Protein AF-A0A7C5N427-F1 (afdb_monomer)

Secondary structure (DSSP, 8-state):
--HHHHTTTSS--HHHHHHHHHHHHS--GGGGS-HHHHHHHHHHHHHHHTTTS---HHHHHHHHHHHHHTT--HHHHHHHHHHHHHT-HHHHHHHHHHHHTSTHHHHHHHHHHHHHHTTS---HHHHHHHHHHHHHTT--HHHHHHHHHHHHHHHTT-HHHHHHHHHHHHHT-

pLDDT: mean 74.26, std 14.75, range [40.38, 92.94]

Nearest PDB structures (foldseek):
  7cbc-assembly2_B  TM=1.828E-01  e=9.295E+00  synthetic construct

Sequence (173 aa):
MPVLHELRGALWTKARRDIVRAMGEAEHEAIDNPLEERVGYATVVAMMAAADDDVCERERGHLDRLCEALALPESSTTQVLAAAEAADEARVQEAISVLRGSDLRFTLFTDCLLVAYADEQVVPEEEAQLSELADALDIDHRQQEALRRLAAAVSGGKQDEVEQVRDTLRQAR

Radius of gyration: 15.08 Å; Cα contacts (8 Å, |Δi|>4): 192; chains: 1; bounding box: 34×31×41 Å

Foldseek 3Di:
DCQLLLLQPDLDDPLLLVLLLVLLVDLHPLLPPDLLLLLLLLLLVLLSLLSPLDCPPSNLVSSVSSCVSSVHDPVSSVVSNVCNNVVPPVSNLSSLVVQLVDPCLLVSLLSLLLSQCSVVDRDPSSVVSSVVSCVSSVNDPVNNVLSNQLSNCVNVVPVVSNVVSVVVVVVVD

Mean predicted aligned error: 8.79 Å

Solvent-accessible surface area (backbone atoms only — not comparable to full-atom values): 9357 Å² total; per-residue (Å²): 129,74,67,72,75,60,57,22,71,80,75,73,57,77,62,32,57,55,44,53,41,49,59,21,72,39,92,40,86,55,47,85,46,58,68,69,47,40,48,18,52,50,30,47,53,32,42,54,67,21,25,76,80,56,66,46,77,67,53,46,55,31,50,52,33,34,31,56,40,46,66,51,54,70,74,54,43,53,50,29,52,49,36,18,71,66,64,40,61,69,60,41,54,52,20,37,60,53,26,43,80,40,76,58,35,58,53,52,50,33,52,53,44,40,41,46,47,58,74,79,56,73,51,73,72,54,52,53,48,53,51,52,50,30,58,63,31,72,48,51,73,70,56,48,53,51,41,50,52,30,26,51,23,56,72,68,69,37,67,75,54,32,54,55,40,53,54,53,55,66,74,72,111

Structure (mmCIF, N/CA/C/O backbone):
data_AF-A0A7C5N427-F1
#
_entry.id   AF-A0A7C5N427-F1
#
loop_
_atom_site.group_PDB
_atom_site.id
_atom_site.type_symbol
_atom_site.label_atom_id
_atom_site.label_alt_id
_atom_site.label_comp_id
_atom_site.label_asym_id
_atom_site.label_entity_id
_atom_site.label_seq_id
_atom_site.pdbx_PDB_ins_code
_atom_site.Cartn_x
_atom_site.Cartn_y
_atom_site.Cartn_z
_atom_site.occupancy
_atom_site.B_iso_or_equiv
_atom_site.auth_seq_id
_atom_site.auth_comp_id
_atom_site.auth_asym_id
_atom_site.auth_atom_id
_atom_site.pdbx_PDB_model_num
ATOM 1 N N . MET A 1 1 ? 6.661 -17.125 7.320 1.00 40.38 1 MET A N 1
ATOM 2 C CA . MET A 1 1 ? 6.914 -17.160 5.865 1.00 40.38 1 MET A CA 1
ATOM 3 C C . MET A 1 1 ? 8.082 -16.224 5.582 1.00 40.38 1 MET A C 1
ATOM 5 O O . MET A 1 1 ? 8.161 -15.236 6.291 1.00 40.38 1 MET A O 1
ATOM 9 N N . PRO A 1 2 ? 8.970 -16.505 4.614 1.00 42.38 2 PRO A N 1
ATOM 10 C CA . PRO A 1 2 ? 10.157 -15.679 4.311 1.00 42.38 2 PRO A CA 1
ATOM 11 C C . PRO A 1 2 ? 9.842 -14.351 3.581 1.00 42.38 2 PRO A C 1
ATOM 13 O O . PRO A 1 2 ? 10.726 -13.529 3.375 1.00 42.38 2 PRO A O 1
ATOM 16 N N . VAL A 1 3 ? 8.572 -14.160 3.215 1.00 43.62 3 VAL A N 1
ATOM 17 C CA . VAL A 1 3 ? 8.026 -13.222 2.216 1.00 43.62 3 VAL A CA 1
ATOM 18 C C . VAL A 1 3 ? 8.348 -11.744 2.486 1.00 43.62 3 VAL A C 1
ATOM 20 O O . VAL A 1 3 ? 8.627 -10.994 1.558 1.00 43.62 3 VAL A O 1
ATOM 23 N N . LEU A 1 4 ? 8.368 -11.299 3.748 1.00 46.41 4 LEU A N 1
ATOM 24 C CA . LEU A 1 4 ? 8.606 -9.884 4.080 1.00 46.41 4 LEU A CA 1
ATOM 25 C C . LEU A 1 4 ? 10.084 -9.515 4.199 1.00 46.41 4 LEU A C 1
ATOM 27 O O . LEU A 1 4 ? 10.418 -8.343 4.082 1.00 46.41 4 LEU A O 1
ATOM 31 N N . HIS A 1 5 ? 10.973 -10.492 4.372 1.00 44.06 5 HIS A N 1
ATOM 32 C CA . HIS A 1 5 ? 12.408 -10.234 4.471 1.00 44.06 5 HIS A CA 1
ATOM 33 C C . HIS A 1 5 ? 13.058 -10.047 3.086 1.00 44.06 5 HIS A C 1
ATOM 35 O O . HIS A 1 5 ? 14.114 -9.426 2.985 1.00 44.06 5 HIS A O 1
ATOM 41 N N . GLU A 1 6 ? 12.432 -10.554 2.016 1.00 42.28 6 GLU A N 1
ATOM 42 C CA . GLU A 1 6 ? 12.920 -10.407 0.635 1.00 42.28 6 GLU A CA 1
ATOM 43 C C . GLU A 1 6 ? 12.342 -9.178 -0.086 1.00 42.28 6 GLU A C 1
ATOM 45 O O . GLU A 1 6 ? 13.050 -8.577 -0.895 1.00 42.28 6 GLU A O 1
ATOM 50 N N . LEU A 1 7 ? 11.134 -8.719 0.285 1.00 47.09 7 LEU A N 1
ATOM 51 C CA . LEU A 1 7 ? 10.511 -7.460 -0.180 1.00 47.09 7 LEU A CA 1
ATOM 52 C C . LEU A 1 7 ? 11.371 -6.198 0.072 1.00 47.09 7 LEU A C 1
ATOM 54 O O . LEU A 1 7 ? 11.073 -5.121 -0.439 1.00 47.09 7 LEU A O 1
ATOM 58 N N . ARG A 1 8 ? 12.445 -6.344 0.852 1.00 50.97 8 ARG A N 1
ATOM 59 C CA . ARG A 1 8 ? 13.227 -5.282 1.483 1.00 50.97 8 ARG A CA 1
ATOM 60 C C . ARG A 1 8 ? 14.357 -4.685 0.640 1.00 50.97 8 ARG A C 1
ATOM 62 O O . ARG A 1 8 ? 14.721 -3.550 0.871 1.00 50.97 8 ARG A O 1
ATOM 69 N N . GLY A 1 9 ? 14.906 -5.393 -0.350 1.00 47.06 9 GLY A N 1
ATOM 70 C CA . GLY A 1 9 ? 16.134 -4.920 -1.026 1.00 47.06 9 GLY A CA 1
ATOM 71 C C . GLY A 1 9 ? 16.027 -4.631 -2.525 1.00 47.06 9 GLY A C 1
ATOM 72 O O . GLY A 1 9 ? 16.710 -3.750 -3.039 1.00 47.06 9 GLY A O 1
ATOM 73 N N . ALA A 1 10 ? 15.207 -5.387 -3.260 1.00 47.00 10 ALA A N 1
ATOM 74 C CA . ALA A 1 10 ? 15.194 -5.325 -4.729 1.00 47.00 10 ALA A CA 1
ATOM 75 C C . ALA A 1 10 ? 14.247 -4.244 -5.269 1.00 47.00 10 ALA A C 1
ATOM 77 O O . ALA A 1 10 ? 14.502 -3.642 -6.311 1.00 47.00 10 ALA A O 1
ATOM 78 N N . LEU A 1 11 ? 13.175 -3.960 -4.525 1.00 48.88 11 LEU A N 1
ATOM 79 C CA . LEU A 1 11 ? 12.064 -3.149 -4.992 1.00 48.88 11 LEU A CA 1
ATOM 80 C C . LEU A 1 11 ? 12.276 -1.633 -4.885 1.00 48.88 11 LEU A C 1
ATOM 82 O O . LEU A 1 11 ? 11.336 -0.927 -5.192 1.00 48.88 11 LEU A O 1
ATOM 86 N N . TRP A 1 12 ? 13.434 -1.073 -4.511 1.00 52.28 12 TRP A N 1
ATOM 87 C CA . TRP A 1 12 ? 13.513 0.372 -4.200 1.00 52.28 12 TRP A CA 1
ATOM 88 C C . TRP A 1 12 ? 14.719 1.120 -4.794 1.00 52.28 12 TRP A C 1
ATOM 90 O O . TRP A 1 12 ? 15.726 1.418 -4.165 1.00 52.28 12 TRP A O 1
ATOM 100 N N . THR A 1 13 ? 14.561 1.509 -6.055 1.00 52.81 13 THR A N 1
ATOM 101 C CA . THR A 1 13 ? 15.387 2.453 -6.826 1.00 52.81 13 THR A CA 1
ATOM 102 C C . THR A 1 13 ? 14.777 3.868 -6.806 1.00 52.81 13 THR A C 1
ATOM 104 O O . THR A 1 13 ? 13.705 4.132 -6.262 1.00 52.81 13 THR A O 1
ATOM 107 N N . LYS A 1 14 ? 15.463 4.852 -7.403 1.00 43.75 14 LYS A N 1
ATOM 108 C CA . LYS A 1 14 ? 15.055 6.269 -7.375 1.00 43.75 14 LYS A CA 1
ATOM 109 C C . LYS A 1 14 ? 13.660 6.540 -7.969 1.00 43.75 14 LYS A C 1
ATOM 111 O O . LYS A 1 14 ? 12.958 7.364 -7.390 1.00 43.75 14 LYS A O 1
ATOM 116 N N . ALA A 1 15 ? 13.266 5.876 -9.061 1.00 45.88 15 ALA A N 1
ATOM 117 C CA . ALA A 1 15 ? 11.963 6.099 -9.704 1.00 45.88 15 ALA A CA 1
ATOM 118 C C . ALA A 1 15 ? 10.787 5.673 -8.812 1.00 45.88 15 ALA A C 1
ATOM 120 O O . ALA A 1 15 ? 9.719 6.279 -8.835 1.00 45.88 15 ALA A O 1
ATOM 121 N N . ARG A 1 16 ? 11.017 4.685 -7.948 1.00 58.09 16 ARG A N 1
ATOM 122 C CA . ARG A 1 16 ? 10.013 4.116 -7.045 1.00 58.09 16 ARG A CA 1
ATOM 123 C C . ARG A 1 16 ? 9.665 5.034 -5.879 1.00 58.09 16 ARG A C 1
ATOM 125 O O . ARG A 1 16 ? 8.497 5.171 -5.524 1.00 58.09 16 ARG A O 1
ATOM 132 N N . ARG A 1 17 ? 10.651 5.798 -5.392 1.00 57.41 17 ARG A N 1
ATOM 133 C CA . ARG A 1 17 ? 10.427 6.900 -4.435 1.00 57.41 17 ARG A CA 1
ATOM 134 C C . ARG A 1 17 ? 9.564 8.024 -5.003 1.00 57.41 17 ARG A C 1
ATOM 136 O O . ARG A 1 17 ? 8.796 8.634 -4.263 1.00 57.41 17 ARG A O 1
ATOM 143 N N . ASP A 1 18 ? 9.690 8.314 -6.295 1.00 57.34 18 ASP A N 1
ATOM 144 C CA . ASP A 1 18 ? 8.906 9.372 -6.935 1.00 57.34 18 ASP A CA 1
ATOM 145 C C . ASP A 1 18 ? 7.424 8.968 -7.095 1.00 57.34 18 ASP A C 1
ATOM 147 O O . ASP A 1 18 ? 6.555 9.838 -7.086 1.00 57.34 18 ASP A O 1
ATOM 151 N N . ILE A 1 19 ? 7.113 7.667 -7.130 1.00 57.84 19 ILE A N 1
ATOM 152 C CA . ILE A 1 19 ? 5.734 7.163 -7.180 1.00 57.84 19 ILE A CA 1
ATOM 153 C C . ILE A 1 19 ? 5.062 7.167 -5.808 1.00 57.84 19 ILE A C 1
ATOM 155 O O . ILE A 1 19 ? 3.946 7.661 -5.707 1.00 57.84 19 ILE A O 1
ATOM 159 N N . VAL A 1 20 ? 5.725 6.718 -4.737 1.00 58.31 20 VAL A N 1
ATOM 160 C CA . VAL A 1 20 ? 5.147 6.847 -3.379 1.00 58.31 20 VAL A CA 1
ATOM 161 C C . VAL A 1 20 ? 4.938 8.311 -3.006 1.00 58.31 20 VAL A C 1
ATOM 163 O O . VAL A 1 20 ? 3.941 8.677 -2.383 1.00 58.31 20 VAL A O 1
ATOM 166 N N . ARG A 1 21 ? 5.826 9.185 -3.483 1.00 61.09 21 ARG A N 1
ATOM 167 C CA . ARG A 1 21 ? 5.589 10.623 -3.446 1.00 61.09 21 ARG A CA 1
ATOM 168 C C . ARG A 1 21 ? 4.313 11.019 -4.198 1.00 61.09 21 ARG A C 1
ATOM 170 O O . ARG A 1 21 ? 3.523 11.768 -3.638 1.00 61.09 21 ARG A O 1
ATOM 177 N N . ALA A 1 22 ? 4.123 10.551 -5.431 1.00 59.28 22 ALA A N 1
ATOM 178 C CA . ALA A 1 22 ? 2.929 10.852 -6.219 1.00 59.28 22 ALA A CA 1
ATOM 179 C C . ALA A 1 22 ? 1.639 10.313 -5.567 1.00 59.28 22 ALA A C 1
ATOM 181 O O . ALA A 1 22 ? 0.626 11.006 -5.574 1.00 59.28 22 ALA A O 1
ATOM 182 N N . MET A 1 23 ? 1.691 9.133 -4.941 1.00 66.69 23 MET A N 1
ATOM 183 C CA . MET A 1 23 ? 0.575 8.530 -4.198 1.00 66.69 23 MET A CA 1
ATOM 184 C C . MET A 1 23 ? 0.145 9.387 -3.002 1.00 66.69 23 MET A C 1
ATOM 186 O O . MET A 1 23 ? -1.046 9.530 -2.755 1.00 66.69 23 MET A O 1
ATOM 190 N N . GLY A 1 24 ? 1.097 9.999 -2.289 1.00 58.09 24 GLY A N 1
ATOM 191 C CA . GLY A 1 24 ? 0.803 10.933 -1.196 1.00 58.09 24 GLY A CA 1
ATOM 192 C C . GLY A 1 24 ? 0.410 12.349 -1.643 1.00 58.09 24 GLY A C 1
ATOM 193 O O . GLY A 1 24 ? -0.005 13.146 -0.810 1.00 58.09 24 GLY A O 1
ATOM 194 N N . GLU A 1 25 ? 0.564 12.697 -2.926 1.00 56.06 25 GLU A N 1
ATOM 195 C CA . GLU A 1 25 ? 0.249 14.031 -3.467 1.00 56.06 25 GLU A CA 1
ATOM 196 C C . GLU A 1 25 ? -1.122 14.090 -4.183 1.00 56.06 25 GLU A C 1
ATOM 198 O O . GLU A 1 25 ? -1.620 15.188 -4.440 1.00 56.06 25 GLU A O 1
ATOM 203 N N . ALA A 1 26 ? -1.753 12.949 -4.488 1.00 55.72 26 ALA A N 1
ATOM 204 C CA . ALA A 1 26 ? -3.063 12.871 -5.145 1.00 55.72 26 ALA A CA 1
ATOM 205 C C . ALA A 1 26 ? -4.226 12.696 -4.144 1.00 55.72 26 ALA A C 1
ATOM 207 O O . ALA A 1 26 ? -4.049 12.106 -3.080 1.00 55.72 26 ALA A O 1
ATOM 208 N N . GLU A 1 27 ? -5.438 13.160 -4.495 1.00 57.72 27 GLU A N 1
ATOM 209 C CA . GLU A 1 27 ? -6.665 12.750 -3.786 1.00 57.72 27 GLU A CA 1
ATOM 210 C C . GLU A 1 27 ? -6.810 11.229 -3.914 1.00 57.72 27 GLU A C 1
ATOM 212 O O . GLU A 1 27 ? -7.041 10.701 -5.004 1.00 57.72 27 GLU A O 1
ATOM 217 N N . HIS A 1 28 ? -6.596 10.520 -2.807 1.00 64.69 28 HIS A N 1
ATOM 218 C CA . HIS A 1 28 ? -6.480 9.070 -2.823 1.00 64.69 28 HIS A CA 1
ATOM 219 C C . HIS A 1 28 ? -7.870 8.424 -2.866 1.00 64.69 28 HIS A C 1
ATOM 221 O O . HIS A 1 28 ? -8.698 8.684 -1.995 1.00 64.69 28 HIS A O 1
ATOM 227 N N . GLU A 1 29 ? -8.105 7.515 -3.819 1.00 68.88 29 GLU A N 1
ATOM 228 C CA . GLU A 1 29 ? -9.377 6.777 -3.989 1.00 68.88 29 GLU A CA 1
ATOM 229 C C . GLU A 1 29 ? -9.817 6.048 -2.705 1.00 68.88 29 GLU A C 1
ATOM 231 O O . GLU A 1 29 ? -10.998 5.838 -2.460 1.00 68.88 29 GLU A O 1
ATOM 236 N N . ALA A 1 30 ? -8.854 5.734 -1.839 1.00 72.81 30 ALA A N 1
ATOM 237 C CA . ALA A 1 30 ? -9.086 5.077 -0.560 1.00 72.81 30 ALA A CA 1
ATOM 238 C C . ALA A 1 30 ? -9.679 5.986 0.531 1.00 72.81 30 ALA A C 1
ATOM 240 O O . ALA A 1 30 ? -10.013 5.474 1.594 1.00 72.81 30 ALA A O 1
ATOM 241 N N . ILE A 1 31 ? -9.799 7.308 0.344 1.00 78.12 31 ILE A N 1
ATOM 242 C CA . ILE A 1 31 ? -10.239 8.221 1.417 1.00 78.12 31 ILE A CA 1
ATOM 243 C C . ILE A 1 31 ? -11.654 7.910 1.933 1.00 78.12 31 ILE A C 1
ATOM 245 O O . ILE A 1 31 ? -11.911 8.086 3.131 1.00 78.12 31 ILE A O 1
ATOM 249 N N . ASP A 1 32 ? -12.517 7.390 1.054 1.00 82.19 32 ASP A N 1
ATOM 250 C CA . ASP A 1 32 ? -13.908 7.013 1.333 1.00 82.19 32 ASP A CA 1
ATOM 251 C C . ASP A 1 32 ? -14.043 5.619 1.975 1.00 82.19 32 ASP A C 1
ATOM 253 O O . ASP A 1 32 ? -15.129 5.235 2.421 1.00 82.19 32 ASP A O 1
ATOM 257 N N . ASN A 1 33 ? -12.948 4.857 2.067 1.00 87.25 33 ASN A N 1
ATOM 258 C CA . ASN A 1 33 ? -12.950 3.541 2.693 1.00 87.25 33 ASN A CA 1
ATOM 259 C C . ASN A 1 33 ? -12.980 3.632 4.230 1.00 87.25 33 ASN A C 1
ATOM 261 O O . ASN A 1 33 ? -12.526 4.617 4.830 1.00 87.25 33 ASN A O 1
ATOM 265 N N . PRO A 1 34 ? -13.469 2.575 4.908 1.00 91.56 34 PRO A N 1
ATOM 266 C CA . PRO A 1 34 ? -13.375 2.452 6.356 1.00 91.56 34 PRO A CA 1
ATOM 267 C C . PRO A 1 34 ? -11.962 2.732 6.872 1.00 91.56 34 PRO A C 1
ATOM 269 O O . PRO A 1 34 ? -10.965 2.371 6.247 1.00 91.56 34 PRO A O 1
ATOM 272 N N . LEU A 1 35 ? -11.867 3.366 8.046 1.00 90.56 35 LEU A N 1
ATOM 273 C CA . LEU A 1 35 ? -10.580 3.742 8.642 1.00 90.56 35 LEU A CA 1
ATOM 274 C C . LEU A 1 35 ? -9.606 2.558 8.724 1.00 90.56 35 LEU A C 1
ATOM 276 O O . LEU A 1 35 ? -8.436 2.725 8.417 1.00 90.56 35 LEU A O 1
ATOM 280 N N . GLU A 1 36 ? -10.090 1.377 9.098 1.00 91.62 36 GLU A N 1
ATOM 281 C CA . GLU A 1 36 ? -9.270 0.168 9.219 1.00 91.62 36 GLU A CA 1
ATOM 282 C C . GLU A 1 36 ? -8.625 -0.242 7.886 1.00 91.62 36 GLU A C 1
ATOM 284 O O . GLU A 1 36 ? -7.448 -0.585 7.852 1.00 91.62 36 GLU A O 1
ATOM 289 N N . GLU A 1 37 ? -9.352 -0.116 6.774 1.00 91.31 37 GLU A N 1
ATOM 290 C CA . GLU A 1 37 ? -8.833 -0.404 5.434 1.00 91.31 37 GLU A CA 1
ATOM 291 C C . GLU A 1 37 ? -7.805 0.641 4.993 1.00 91.31 37 GLU A C 1
ATOM 293 O O . GLU A 1 37 ? -6.763 0.288 4.444 1.00 91.31 37 GLU A O 1
ATOM 298 N N . ARG A 1 38 ? -8.051 1.923 5.291 1.00 92.25 38 ARG A N 1
ATOM 299 C CA . ARG A 1 38 ? -7.095 3.009 5.012 1.00 92.25 38 ARG A CA 1
ATOM 300 C C . ARG A 1 38 ? -5.803 2.849 5.805 1.00 92.25 38 ARG A C 1
ATOM 302 O O . ARG A 1 38 ? -4.721 3.058 5.264 1.00 92.25 38 ARG A O 1
ATOM 309 N N . VAL A 1 39 ? -5.915 2.451 7.073 1.00 91.56 39 VAL A N 1
ATOM 310 C CA . VAL A 1 39 ? -4.762 2.132 7.921 1.00 91.56 39 VAL A CA 1
ATOM 311 C C . VAL A 1 39 ? -4.029 0.918 7.372 1.00 91.56 39 VAL A C 1
ATOM 313 O O . VAL A 1 39 ? -2.820 0.994 7.200 1.00 91.56 39 VAL A O 1
ATOM 316 N N . GLY A 1 40 ? -4.739 -0.160 7.028 1.00 90.50 40 GLY A N 1
ATOM 317 C CA . GLY A 1 40 ? -4.130 -1.352 6.440 1.00 90.50 40 GLY A CA 1
ATOM 318 C C . GLY A 1 40 ? -3.367 -1.038 5.153 1.00 90.50 40 GLY A C 1
ATOM 319 O O . GLY A 1 40 ? -2.213 -1.434 5.003 1.00 90.50 40 GLY A O 1
ATOM 320 N N . TYR A 1 41 ? -3.970 -0.252 4.262 1.00 89.69 41 TYR A N 1
ATOM 321 C CA . TYR A 1 41 ? -3.330 0.224 3.039 1.00 89.69 41 TYR A CA 1
ATOM 322 C C . TYR A 1 41 ? -2.043 1.004 3.342 1.00 89.69 41 TYR A C 1
ATOM 324 O O . TYR A 1 41 ? -0.970 0.638 2.861 1.00 89.69 41 TYR A O 1
ATOM 332 N N . ALA A 1 42 ? -2.124 2.020 4.207 1.00 89.25 42 ALA A N 1
ATOM 333 C CA . ALA A 1 42 ? -0.968 2.825 4.589 1.00 89.25 42 ALA A CA 1
ATOM 334 C C . ALA A 1 42 ? 0.130 1.988 5.261 1.00 89.25 42 ALA A C 1
ATOM 336 O O . ALA A 1 42 ? 1.304 2.203 4.985 1.00 89.25 42 ALA A O 1
ATOM 337 N N . THR A 1 43 ? -0.229 1.011 6.101 1.00 89.31 43 THR A N 1
ATOM 338 C CA . THR A 1 43 ? 0.720 0.097 6.752 1.00 89.31 43 THR A CA 1
ATOM 339 C C . THR A 1 43 ? 1.484 -0.744 5.737 1.00 89.31 43 THR A C 1
ATOM 341 O O . THR A 1 43 ? 2.703 -0.848 5.852 1.00 89.31 43 THR A O 1
ATOM 344 N N . VAL A 1 44 ? 0.811 -1.319 4.734 1.00 85.50 44 VAL A N 1
ATOM 345 C CA . VAL A 1 44 ? 1.505 -2.115 3.709 1.00 85.50 44 VAL A CA 1
ATOM 346 C C . VAL A 1 44 ? 2.413 -1.224 2.862 1.00 85.50 44 VAL A C 1
ATOM 348 O O . VAL A 1 44 ? 3.578 -1.564 2.678 1.00 85.50 44 VAL A O 1
ATOM 351 N N . VAL A 1 45 ? 1.937 -0.052 2.428 1.00 83.19 45 VAL A N 1
ATOM 352 C CA . VAL A 1 45 ? 2.759 0.901 1.660 1.00 83.19 45 VAL A CA 1
ATOM 353 C C . VAL A 1 45 ? 3.968 1.379 2.468 1.00 83.19 45 VAL A C 1
ATOM 355 O O . VAL A 1 45 ? 5.077 1.437 1.941 1.00 83.19 45 VAL A O 1
ATOM 358 N N . ALA A 1 46 ? 3.788 1.675 3.756 1.00 81.38 46 ALA A N 1
ATOM 359 C CA . ALA A 1 46 ? 4.866 2.116 4.635 1.00 81.38 46 ALA A CA 1
ATOM 360 C C . ALA A 1 46 ? 5.924 1.033 4.855 1.00 81.38 46 ALA A C 1
ATOM 362 O O . ALA A 1 46 ? 7.117 1.314 4.805 1.00 81.38 46 ALA A O 1
ATOM 363 N N . MET A 1 47 ? 5.491 -0.212 5.025 1.00 77.38 47 MET A N 1
ATOM 364 C CA . MET A 1 47 ? 6.381 -1.365 5.157 1.00 77.38 47 MET A CA 1
ATOM 365 C C . MET A 1 47 ? 7.130 -1.680 3.869 1.00 77.38 47 MET A C 1
ATOM 367 O O . MET A 1 47 ? 8.292 -2.071 3.917 1.00 77.38 47 MET A O 1
ATOM 371 N N . MET A 1 48 ? 6.493 -1.462 2.719 1.00 72.19 48 MET A N 1
ATOM 372 C CA . MET A 1 48 ? 7.188 -1.513 1.441 1.00 72.19 48 MET A CA 1
ATOM 373 C C . MET A 1 48 ? 8.207 -0.381 1.319 1.00 72.19 48 MET A C 1
ATOM 375 O O . MET A 1 48 ? 9.285 -0.626 0.805 1.00 72.19 48 MET A O 1
ATOM 379 N N . ALA A 1 49 ? 7.900 0.829 1.793 1.00 69.12 49 ALA A N 1
ATOM 380 C CA . ALA A 1 49 ? 8.811 1.973 1.735 1.00 69.12 49 ALA A CA 1
ATOM 381 C C . ALA A 1 49 ? 10.014 1.863 2.683 1.00 69.12 49 ALA A C 1
ATOM 383 O O . ALA A 1 49 ? 11.087 2.356 2.353 1.00 69.12 49 ALA A O 1
ATOM 384 N N . ALA A 1 50 ? 9.866 1.187 3.824 1.00 65.75 50 ALA A N 1
ATOM 385 C CA . ALA A 1 50 ? 10.924 0.940 4.810 1.00 65.75 50 ALA A CA 1
ATOM 386 C C . ALA A 1 50 ? 11.808 -0.280 4.471 1.00 65.75 50 ALA A C 1
ATOM 388 O O . ALA A 1 50 ? 12.296 -0.987 5.358 1.00 65.75 50 ALA A O 1
ATOM 389 N N . ALA A 1 51 ? 11.964 -0.556 3.176 1.00 57.69 51 ALA A N 1
ATOM 390 C CA . ALA A 1 51 ? 12.602 -1.749 2.642 1.00 57.69 51 ALA A CA 1
ATOM 391 C C . ALA A 1 51 ? 14.046 -1.905 3.174 1.00 57.69 51 ALA A C 1
ATOM 393 O O . ALA A 1 51 ? 14.385 -2.943 3.736 1.00 57.69 51 ALA A O 1
ATOM 394 N N . ASP A 1 52 ? 14.847 -0.838 3.131 1.00 60.50 52 ASP A N 1
ATOM 395 C CA . ASP A 1 52 ? 16.279 -0.856 3.467 1.00 60.50 52 ASP A CA 1
ATOM 396 C C . ASP A 1 52 ? 16.593 -0.769 4.983 1.00 60.50 52 ASP A C 1
ATOM 398 O O . ASP A 1 52 ? 17.686 -0.353 5.366 1.00 60.50 52 ASP A O 1
ATOM 402 N N . ASP A 1 53 ? 15.656 -1.155 5.862 1.00 54.06 53 ASP A N 1
ATOM 403 C CA . ASP A 1 53 ? 15.780 -1.063 7.336 1.00 54.06 53 ASP A CA 1
ATOM 404 C C . ASP A 1 53 ? 16.021 0.370 7.875 1.00 54.06 53 ASP A C 1
ATOM 406 O O . ASP A 1 53 ? 16.292 0.5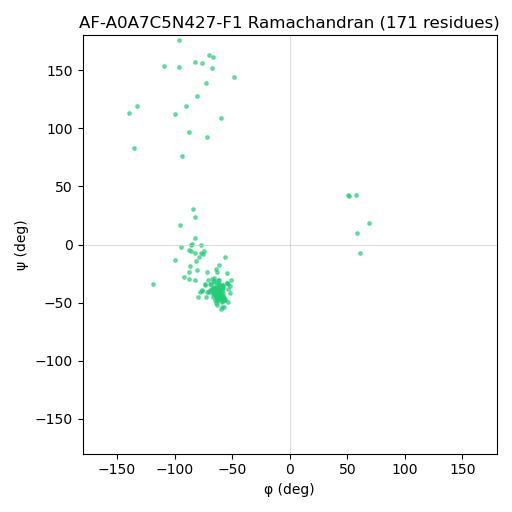57 9.063 1.00 54.06 53 ASP A O 1
ATOM 410 N N . ASP A 1 54 ? 15.889 1.397 7.030 1.00 56.59 54 ASP A N 1
ATOM 411 C CA . ASP A 1 54 ? 16.056 2.800 7.403 1.00 56.59 54 ASP A CA 1
ATOM 412 C C . ASP A 1 54 ? 14.985 3.648 6.709 1.00 56.59 54 ASP A C 1
ATOM 414 O O . ASP A 1 54 ? 14.965 3.769 5.485 1.00 56.59 54 ASP A O 1
ATOM 418 N N . VAL A 1 55 ? 14.072 4.225 7.493 1.00 61.78 55 VAL A N 1
ATOM 419 C CA . VAL A 1 55 ? 13.148 5.250 6.998 1.00 61.78 55 VAL A CA 1
ATOM 420 C C . VAL A 1 55 ? 13.864 6.582 7.145 1.00 61.78 55 VAL A C 1
ATOM 422 O O . VAL A 1 55 ? 13.855 7.196 8.216 1.00 61.78 55 VAL A O 1
ATOM 425 N N . CYS A 1 56 ? 14.492 7.061 6.073 1.00 66.31 56 CYS A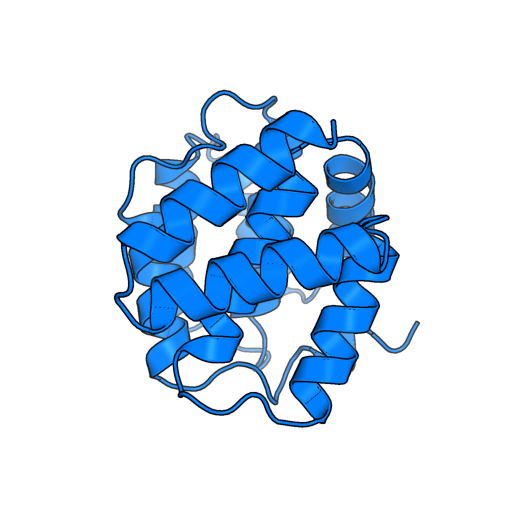 N 1
ATOM 426 C CA . CYS A 1 56 ? 15.148 8.360 6.149 1.00 66.31 56 CYS A CA 1
ATOM 427 C C . CYS A 1 56 ? 14.108 9.485 6.336 1.00 66.31 56 CYS A C 1
ATOM 429 O O . CYS A 1 56 ? 12.926 9.335 6.012 1.00 66.31 56 CYS A O 1
ATOM 431 N N . GLU A 1 57 ? 14.538 10.669 6.796 1.00 68.81 57 GLU A N 1
ATOM 432 C CA . GLU A 1 57 ? 13.646 11.831 7.002 1.00 68.81 57 GLU A CA 1
ATOM 433 C C . GLU A 1 57 ? 12.774 12.152 5.774 1.00 68.81 57 GLU A C 1
ATOM 435 O O . GLU A 1 57 ? 11.645 12.632 5.899 1.00 68.81 57 GLU A O 1
ATOM 440 N N . ARG A 1 58 ? 13.282 11.861 4.571 1.00 64.69 58 ARG A N 1
ATOM 441 C CA . ARG A 1 58 ? 12.546 12.045 3.321 1.00 64.69 58 ARG A CA 1
ATOM 442 C C . ARG A 1 58 ? 11.437 11.007 3.131 1.00 64.69 58 ARG A C 1
ATOM 444 O O . ARG A 1 58 ? 10.345 11.391 2.723 1.00 64.69 58 ARG A O 1
ATOM 451 N N . GLU A 1 59 ? 11.706 9.728 3.379 1.00 68.94 59 GLU A N 1
ATOM 452 C CA . GLU A 1 59 ? 10.699 8.659 3.284 1.00 68.94 59 GLU A CA 1
ATOM 453 C C . GLU A 1 59 ? 9.612 8.852 4.331 1.00 68.94 59 GLU A C 1
ATOM 455 O O . GLU A 1 59 ? 8.432 8.786 3.995 1.00 68.94 59 GLU A O 1
ATOM 460 N N . ARG A 1 60 ? 9.994 9.253 5.546 1.00 78.06 60 ARG A N 1
ATOM 461 C CA . ARG A 1 60 ? 9.037 9.649 6.578 1.00 78.06 60 ARG A CA 1
ATOM 462 C C . ARG A 1 60 ? 8.114 10.770 6.104 1.00 78.06 60 ARG A C 1
ATOM 464 O O . ARG A 1 60 ? 6.902 10.635 6.195 1.00 78.06 60 ARG A O 1
ATOM 471 N N . GLY A 1 61 ? 8.665 11.819 5.493 1.00 77.00 61 GLY A N 1
ATOM 472 C CA . GLY A 1 61 ? 7.861 12.905 4.928 1.00 77.00 61 GLY A CA 1
ATOM 473 C C . GLY A 1 61 ? 6.936 12.481 3.777 1.00 77.00 61 GLY A C 1
ATOM 474 O O . GLY A 1 61 ? 5.944 13.160 3.519 1.00 77.00 61 GLY A O 1
ATOM 475 N N . HIS A 1 62 ? 7.229 11.384 3.072 1.00 75.25 62 HIS A N 1
ATOM 476 C CA . HIS A 1 62 ? 6.311 10.803 2.086 1.00 75.25 62 HIS A CA 1
ATOM 477 C C . HIS A 1 62 ? 5.190 10.003 2.759 1.00 75.25 62 HIS A C 1
ATOM 479 O O . HIS A 1 62 ? 4.035 10.137 2.361 1.00 75.25 62 HIS A O 1
ATOM 485 N N . LEU A 1 63 ? 5.510 9.237 3.803 1.00 80.94 63 LEU A N 1
ATOM 486 C CA . LEU A 1 63 ? 4.522 8.499 4.591 1.00 80.94 63 LEU A CA 1
ATOM 487 C C . LEU A 1 63 ? 3.581 9.425 5.364 1.00 80.94 63 LEU A C 1
ATOM 489 O O . LEU A 1 63 ? 2.384 9.156 5.413 1.00 80.94 63 LEU A O 1
ATOM 493 N N . ASP A 1 64 ? 4.088 10.539 5.891 1.00 84.19 64 ASP A N 1
ATOM 494 C CA . ASP A 1 64 ? 3.267 11.570 6.531 1.00 84.19 64 ASP A CA 1
ATOM 495 C C . ASP A 1 64 ? 2.232 12.124 5.542 1.00 84.19 64 ASP A C 1
ATOM 497 O O . ASP A 1 64 ? 1.039 12.129 5.837 1.00 84.19 64 ASP A O 1
ATOM 501 N N . ARG A 1 65 ? 2.658 12.483 4.322 1.00 83.12 65 ARG A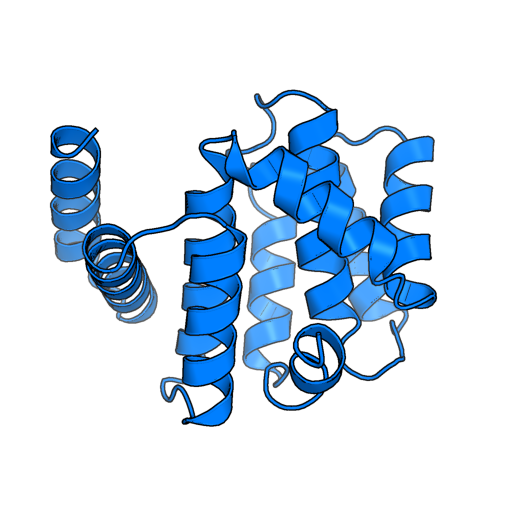 N 1
ATOM 502 C CA . ARG A 1 65 ? 1.741 12.949 3.264 1.00 83.12 65 ARG A CA 1
ATOM 503 C C . ARG A 1 65 ? 0.738 11.887 2.846 1.00 83.12 65 ARG A C 1
ATOM 505 O O . ARG A 1 65 ? -0.418 12.212 2.616 1.00 83.12 65 ARG A O 1
ATOM 512 N N . LEU A 1 66 ? 1.156 10.625 2.759 1.00 83.81 66 LEU A N 1
ATOM 513 C CA . LEU A 1 66 ? 0.239 9.525 2.481 1.00 83.81 66 LEU A CA 1
ATOM 514 C C . LEU A 1 66 ? -0.835 9.414 3.573 1.00 83.81 66 LEU A C 1
ATOM 516 O O . LEU A 1 66 ? -2.019 9.299 3.269 1.00 83.81 66 LEU A O 1
ATOM 520 N N . CYS A 1 67 ? -0.440 9.489 4.845 1.00 88.12 67 CYS A N 1
ATOM 521 C CA . CYS A 1 67 ? -1.375 9.451 5.966 1.00 88.12 67 CYS A CA 1
ATOM 522 C C . CYS A 1 67 ? -2.321 10.664 5.963 1.00 88.12 67 CYS A C 1
ATOM 524 O O . CYS A 1 67 ? -3.511 10.508 6.242 1.00 88.12 67 CYS A O 1
ATOM 526 N N . GLU A 1 68 ? -1.820 11.850 5.605 1.00 87.38 68 GLU A N 1
ATOM 527 C CA . GLU A 1 68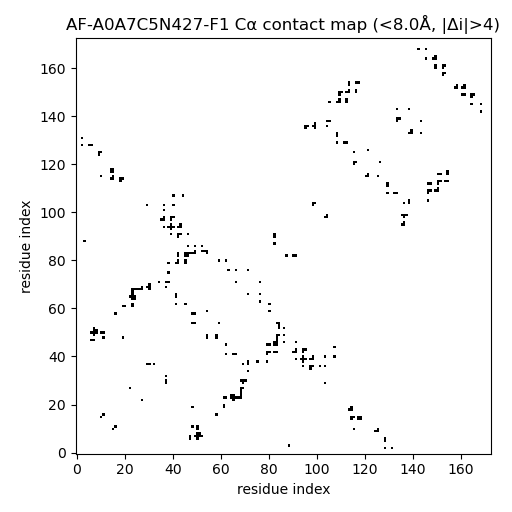 ? -2.626 13.061 5.407 1.00 87.38 68 GLU A CA 1
ATOM 528 C C . GLU A 1 68 ? -3.626 12.898 4.252 1.00 87.38 68 GLU A C 1
ATOM 530 O O . GLU A 1 68 ? -4.811 13.180 4.431 1.00 87.38 68 GLU A O 1
ATOM 535 N N . ALA A 1 69 ? -3.185 12.384 3.100 1.00 84.12 69 ALA A N 1
ATOM 536 C CA . ALA A 1 69 ? -4.025 12.137 1.926 1.00 84.12 69 ALA A CA 1
ATOM 537 C C . ALA A 1 69 ? -5.137 11.111 2.206 1.00 84.12 69 ALA A C 1
ATOM 539 O O . ALA A 1 69 ? -6.235 11.205 1.661 1.00 84.12 69 ALA A O 1
ATOM 540 N N . LEU A 1 70 ? -4.880 10.158 3.104 1.00 85.94 70 LEU A N 1
ATOM 541 C CA . LEU A 1 70 ? -5.855 9.172 3.575 1.00 85.94 70 LEU A CA 1
ATOM 542 C C . LEU A 1 70 ? -6.719 9.678 4.742 1.00 85.94 70 LEU A C 1
ATOM 544 O O . LEU A 1 70 ? -7.589 8.945 5.226 1.00 85.94 70 LEU A O 1
ATOM 548 N N . ALA A 1 71 ? -6.504 10.917 5.196 1.00 89.06 71 ALA A N 1
ATOM 549 C CA . ALA A 1 71 ? -7.158 11.522 6.352 1.00 89.06 71 ALA A CA 1
ATOM 550 C C . ALA A 1 71 ? -7.085 10.633 7.611 1.00 89.06 71 ALA A C 1
ATOM 552 O O . ALA A 1 71 ? -8.073 10.460 8.335 1.00 89.06 71 ALA A O 1
ATOM 553 N N . LEU A 1 72 ? -5.916 10.030 7.857 1.00 91.50 72 LEU A N 1
ATOM 554 C CA . LEU A 1 72 ? -5.695 9.213 9.045 1.00 91.50 72 LEU A CA 1
ATOM 555 C C . LEU A 1 72 ? -5.586 10.099 10.298 1.00 91.50 72 LEU A C 1
ATOM 557 O O . LEU A 1 72 ? -4.943 11.149 10.267 1.00 91.50 72 LEU A O 1
ATOM 561 N N . PRO A 1 73 ? -6.183 9.688 11.431 1.00 92.69 73 PRO A N 1
ATOM 562 C CA . PRO A 1 73 ? -5.947 10.353 12.702 1.00 92.69 73 PRO A CA 1
ATOM 563 C C . PRO A 1 73 ? -4.498 10.132 13.155 1.00 92.69 73 PRO A C 1
ATOM 565 O O . PRO A 1 73 ? -3.903 9.090 12.886 1.00 92.69 73 PRO A O 1
ATOM 568 N N . GLU A 1 74 ? -3.957 11.074 13.929 1.00 90.31 74 GLU A N 1
ATOM 569 C CA . GLU A 1 74 ? -2.562 11.066 14.403 1.00 90.31 74 GLU A CA 1
ATOM 570 C C . GLU A 1 74 ? -2.152 9.751 15.095 1.00 90.31 74 GLU A C 1
ATOM 572 O O . GLU A 1 74 ? -1.031 9.267 14.921 1.00 90.31 74 GLU A O 1
ATOM 577 N N . SER A 1 75 ? -3.074 9.118 15.830 1.00 91.38 75 SER A N 1
ATOM 578 C CA . SER A 1 75 ? -2.832 7.817 16.465 1.00 91.38 75 SER A CA 1
ATOM 579 C C . SER A 1 75 ? -2.585 6.701 15.448 1.00 91.38 75 SER A C 1
ATOM 581 O O . SER A 1 75 ? -1.742 5.837 15.676 1.00 91.38 75 SER A O 1
ATOM 583 N N . SER A 1 76 ? -3.297 6.725 14.321 1.00 92.94 76 SER A N 1
ATOM 584 C CA . SER A 1 76 ? -3.124 5.771 13.227 1.00 92.94 76 SER A CA 1
ATOM 585 C C . SER A 1 76 ? -1.876 6.075 12.404 1.00 92.94 76 SER A C 1
ATOM 587 O O . SER A 1 76 ? -1.142 5.150 12.078 1.00 92.94 76 SER A O 1
ATOM 589 N N . THR A 1 77 ? -1.575 7.350 12.140 1.00 90.69 77 THR A N 1
ATOM 590 C CA . THR A 1 77 ? -0.310 7.755 11.501 1.00 90.69 77 THR A CA 1
ATOM 591 C C . THR A 1 77 ? 0.889 7.251 12.300 1.00 90.69 77 THR A C 1
ATOM 593 O O . THR A 1 77 ? 1.782 6.609 11.755 1.00 90.69 77 THR A O 1
ATOM 596 N N . THR A 1 78 ? 0.870 7.451 13.622 1.00 90.44 78 THR A N 1
ATOM 597 C CA . THR A 1 78 ? 1.922 6.950 14.520 1.00 90.44 78 THR A CA 1
ATOM 598 C C . THR A 1 78 ? 2.070 5.431 14.430 1.00 90.44 78 THR A C 1
ATOM 600 O O . THR A 1 78 ? 3.187 4.924 14.398 1.00 90.44 78 THR A O 1
ATOM 603 N N . GLN A 1 79 ? 0.956 4.695 14.360 1.00 89.62 79 GLN A N 1
ATOM 604 C CA . GLN A 1 79 ? 0.972 3.238 14.221 1.00 89.62 79 GLN A CA 1
ATOM 605 C C . GLN A 1 79 ? 1.586 2.788 12.889 1.00 89.62 79 GLN A C 1
ATOM 607 O O . GLN A 1 79 ? 2.379 1.850 12.877 1.00 89.62 79 GLN A O 1
ATOM 612 N N . VAL A 1 80 ? 1.232 3.448 11.784 1.00 88.75 80 VAL A N 1
ATOM 613 C CA . VAL A 1 80 ? 1.759 3.149 10.445 1.00 88.75 80 VAL A CA 1
ATOM 614 C C . VAL A 1 80 ? 3.270 3.368 10.400 1.00 88.75 80 VAL A C 1
ATOM 616 O O . VAL A 1 80 ? 4.003 2.479 9.970 1.00 88.75 80 VAL A O 1
ATOM 619 N N . LEU A 1 81 ? 3.739 4.516 10.896 1.00 86.19 81 LEU A N 1
ATOM 620 C CA . LEU A 1 81 ? 5.165 4.836 10.945 1.00 86.19 81 LEU A CA 1
ATOM 621 C C . LEU A 1 81 ? 5.934 3.861 11.842 1.00 86.19 81 LEU A C 1
ATOM 623 O O . LEU A 1 81 ? 6.968 3.345 11.434 1.00 86.19 81 LEU A O 1
ATOM 627 N N . ALA A 1 82 ? 5.403 3.547 13.027 1.00 85.69 82 ALA A N 1
ATOM 628 C CA . ALA A 1 82 ? 6.042 2.608 13.944 1.00 85.69 82 ALA A CA 1
ATOM 629 C C . ALA A 1 82 ? 6.130 1.190 13.363 1.00 85.69 82 ALA A C 1
ATOM 631 O O . ALA A 1 82 ? 7.131 0.511 13.574 1.00 85.69 82 ALA A O 1
ATOM 632 N N . ALA A 1 83 ? 5.106 0.739 12.628 1.00 83.62 83 ALA A N 1
ATOM 633 C CA . ALA A 1 83 ? 5.145 -0.552 11.948 1.00 83.62 83 ALA A CA 1
ATOM 634 C C . ALA A 1 83 ? 6.278 -0.592 10.913 1.00 83.62 83 ALA A C 1
ATOM 636 O O . ALA A 1 83 ? 7.045 -1.550 10.908 1.00 83.62 83 ALA A O 1
ATOM 637 N N . ALA A 1 84 ? 6.411 0.471 10.113 1.00 80.62 84 ALA A N 1
ATOM 638 C CA . ALA A 1 84 ? 7.456 0.620 9.106 1.00 80.62 84 ALA A CA 1
ATOM 639 C C . ALA A 1 84 ? 8.868 0.653 9.715 1.00 80.62 84 ALA A C 1
ATOM 641 O O . ALA A 1 84 ? 9.740 -0.092 9.280 1.00 80.62 84 ALA A O 1
ATOM 642 N N . GLU A 1 85 ? 9.078 1.454 10.764 1.00 80.62 85 GLU A N 1
ATOM 643 C CA . GLU A 1 85 ? 10.364 1.559 11.471 1.00 80.62 85 GLU A CA 1
ATOM 644 C C . GLU A 1 85 ? 10.770 0.249 12.165 1.00 80.62 85 GLU A C 1
ATOM 646 O O . GLU A 1 85 ? 11.946 -0.106 12.192 1.00 80.62 85 GLU A O 1
ATOM 651 N N . ALA A 1 86 ? 9.807 -0.472 12.747 1.00 79.81 86 ALA A N 1
ATOM 652 C CA . ALA A 1 86 ? 10.063 -1.710 13.481 1.00 79.81 86 ALA A CA 1
ATOM 653 C C . ALA A 1 86 ? 10.072 -2.964 12.596 1.00 79.81 86 ALA A C 1
ATOM 655 O O . ALA A 1 86 ? 10.328 -4.056 13.108 1.00 79.81 86 ALA A O 1
ATOM 656 N N . ALA A 1 87 ? 9.760 -2.821 11.306 1.00 74.38 87 ALA A N 1
ATOM 657 C CA . ALA A 1 87 ? 9.558 -3.933 10.389 1.00 74.38 87 ALA A CA 1
ATOM 658 C C . ALA A 1 87 ? 8.556 -4.979 10.920 1.00 74.38 87 ALA A C 1
ATOM 660 O O . ALA A 1 87 ? 8.793 -6.187 10.837 1.00 74.38 87 ALA A O 1
ATOM 661 N N . ASP A 1 88 ? 7.454 -4.526 11.528 1.00 80.81 88 ASP A N 1
ATOM 662 C CA . ASP A 1 88 ? 6.525 -5.405 12.246 1.00 80.81 88 ASP A CA 1
ATOM 663 C C . ASP A 1 88 ? 5.714 -6.283 11.275 1.00 80.81 88 ASP A C 1
ATOM 665 O O . ASP A 1 88 ? 4.635 -5.920 10.793 1.00 80.81 88 ASP A O 1
ATOM 669 N N . GLU A 1 89 ? 6.234 -7.482 11.007 1.00 77.38 89 GLU A N 1
ATOM 670 C CA . GLU A 1 89 ? 5.608 -8.456 10.113 1.00 77.38 89 GLU A CA 1
ATOM 671 C C . GLU A 1 89 ? 4.190 -8.841 10.550 1.00 77.38 89 GLU A C 1
ATOM 673 O O . GLU A 1 89 ? 3.323 -9.066 9.703 1.00 77.38 89 GLU A O 1
ATOM 678 N N . ALA A 1 90 ? 3.921 -8.910 11.857 1.00 83.88 90 ALA A N 1
ATOM 679 C CA . ALA A 1 90 ? 2.603 -9.291 12.353 1.00 83.88 90 ALA A CA 1
ATOM 680 C C . ALA A 1 90 ? 1.559 -8.227 11.995 1.00 83.88 90 ALA A C 1
ATOM 682 O O . ALA A 1 90 ? 0.437 -8.567 11.609 1.00 83.88 90 ALA A O 1
ATOM 683 N N . ARG A 1 91 ? 1.943 -6.947 12.049 1.00 83.94 91 ARG A N 1
ATOM 684 C CA . ARG A 1 91 ? 1.075 -5.840 11.629 1.00 83.94 91 ARG A CA 1
ATOM 685 C C . ARG A 1 91 ? 0.841 -5.793 10.136 1.00 83.94 91 ARG A C 1
ATOM 687 O O . ARG A 1 91 ? -0.277 -5.492 9.724 1.00 83.94 91 ARG A O 1
ATOM 694 N N . VAL A 1 92 ? 1.825 -6.171 9.327 1.00 82.44 92 VAL A N 1
ATOM 695 C CA . VAL A 1 92 ? 1.599 -6.338 7.886 1.00 82.44 92 VAL A CA 1
ATOM 696 C C . VAL A 1 92 ? 0.593 -7.444 7.610 1.00 82.44 92 VAL A C 1
ATOM 698 O O . VAL A 1 92 ? -0.305 -7.260 6.797 1.00 82.44 92 VAL A O 1
ATOM 701 N N . GLN A 1 93 ? 0.698 -8.584 8.293 1.00 84.81 93 GLN A N 1
ATOM 702 C CA . GLN A 1 93 ? -0.243 -9.687 8.084 1.00 84.81 93 GLN A CA 1
ATOM 703 C C . GLN A 1 93 ? -1.674 -9.313 8.482 1.00 84.81 93 GLN A C 1
ATOM 705 O O . GLN A 1 93 ? -2.622 -9.666 7.781 1.00 84.81 93 GLN A O 1
ATOM 710 N N . GLU A 1 94 ? -1.839 -8.565 9.571 1.00 88.88 94 GLU A N 1
ATOM 711 C CA . GLU A 1 94 ? -3.141 -8.025 9.966 1.00 88.88 94 GLU A CA 1
ATOM 712 C C . GLU A 1 94 ? -3.683 -7.048 8.914 1.00 88.88 94 GLU A C 1
ATOM 714 O O . GLU A 1 94 ? -4.822 -7.197 8.474 1.00 88.88 94 GLU A O 1
ATOM 719 N N . ALA A 1 95 ? -2.850 -6.121 8.436 1.00 89.56 95 ALA A N 1
ATOM 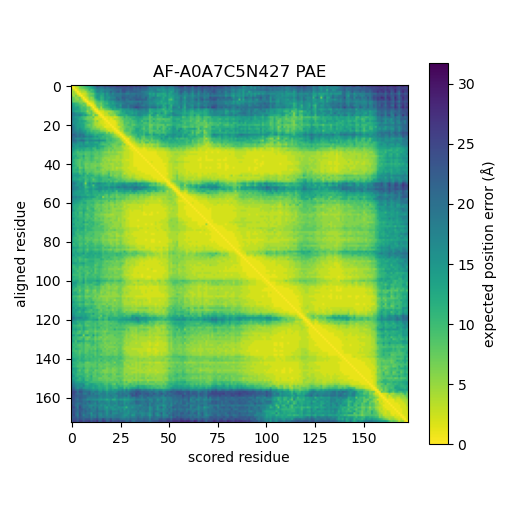720 C CA . ALA A 1 95 ? -3.211 -5.181 7.380 1.00 89.56 95 ALA A CA 1
ATOM 721 C C . ALA A 1 95 ? -3.617 -5.893 6.077 1.00 89.56 95 ALA A C 1
ATOM 723 O O . ALA A 1 95 ? -4.662 -5.588 5.505 1.00 89.56 95 ALA A O 1
ATOM 724 N N . ILE A 1 96 ? -2.849 -6.895 5.639 1.00 88.69 96 ILE A N 1
ATOM 725 C CA . ILE A 1 96 ? -3.177 -7.737 4.480 1.00 88.69 96 ILE A CA 1
ATOM 726 C C . ILE A 1 96 ? -4.505 -8.464 4.704 1.00 88.69 96 ILE A C 1
ATOM 728 O O . ILE A 1 96 ? -5.324 -8.532 3.790 1.00 88.69 96 ILE A O 1
ATOM 732 N N . SER A 1 97 ? -4.755 -8.985 5.908 1.00 90.19 97 SER A N 1
ATOM 733 C CA . SER A 1 97 ? -6.013 -9.666 6.222 1.00 90.19 97 SER A CA 1
ATOM 734 C C . SER A 1 97 ? -7.221 -8.733 6.126 1.00 90.19 97 SER A C 1
ATOM 736 O O . SER A 1 97 ? -8.271 -9.167 5.652 1.00 90.19 97 SER A O 1
ATOM 738 N N . VAL A 1 98 ? -7.088 -7.477 6.560 1.00 91.19 98 VAL A N 1
ATOM 739 C CA . VAL A 1 98 ? -8.130 -6.449 6.403 1.00 91.19 98 VAL A CA 1
ATOM 740 C C . VAL A 1 98 ? -8.356 -6.162 4.919 1.00 91.19 98 VAL A C 1
ATOM 742 O O . VAL A 1 98 ? -9.486 -6.223 4.433 1.00 91.19 98 VAL A O 1
ATOM 745 N N . LEU A 1 99 ? -7.276 -5.915 4.173 1.00 90.44 99 LEU A N 1
ATOM 746 C CA . LEU A 1 99 ? -7.349 -5.564 2.756 1.00 90.44 99 LEU A CA 1
ATOM 747 C C . LEU A 1 99 ? -7.876 -6.700 1.887 1.00 90.44 99 LEU A C 1
ATOM 749 O O . LEU A 1 99 ? -8.565 -6.434 0.910 1.00 90.44 99 LEU A O 1
ATOM 753 N N . ARG A 1 100 ? -7.628 -7.962 2.253 1.00 89.31 100 ARG A N 1
ATOM 754 C CA . ARG A 1 100 ? -8.137 -9.130 1.524 1.00 89.31 100 ARG A CA 1
ATOM 755 C C . ARG A 1 100 ? -9.657 -9.086 1.348 1.00 89.31 100 ARG A C 1
ATOM 757 O O . ARG A 1 100 ? -10.149 -9.561 0.332 1.00 89.31 100 ARG A O 1
ATOM 764 N N . GLY A 1 101 ? -10.399 -8.522 2.302 1.00 84.75 101 GLY A N 1
ATOM 765 C CA . GLY A 1 101 ? -11.854 -8.353 2.214 1.00 84.75 101 GLY A CA 1
ATOM 766 C C . GLY A 1 101 ? -12.320 -7.079 1.497 1.00 84.75 101 GLY A C 1
ATOM 767 O O . GLY A 1 101 ? -13.521 -6.911 1.301 1.00 84.75 101 GLY A O 1
ATOM 768 N N . SER A 1 102 ? -11.396 -6.194 1.119 1.00 87.31 102 SER A N 1
ATOM 769 C CA . SER A 1 102 ? -11.659 -4.863 0.569 1.00 87.31 102 SER A CA 1
ATOM 770 C C . SER A 1 102 ? -11.313 -4.780 -0.918 1.00 87.31 102 SER A C 1
ATOM 772 O O . SER A 1 102 ? -10.416 -5.466 -1.405 1.00 87.31 102 SER A O 1
ATOM 774 N N . ASP A 1 103 ? -11.969 -3.873 -1.644 1.00 85.12 103 ASP A N 1
ATOM 775 C CA . ASP A 1 103 ? -11.567 -3.517 -3.010 1.00 85.12 103 ASP A CA 1
ATOM 776 C C . ASP A 1 103 ? -10.171 -2.860 -3.050 1.00 85.12 103 ASP A C 1
ATOM 778 O O . ASP A 1 103 ? -9.494 -2.935 -4.079 1.00 85.12 103 ASP A O 1
ATOM 782 N N . LEU A 1 104 ? -9.687 -2.302 -1.927 1.00 87.00 104 LEU A N 1
ATOM 783 C CA . LEU A 1 104 ? -8.350 -1.701 -1.833 1.00 87.00 104 LEU A CA 1
ATOM 784 C C . LEU A 1 104 ? -7.218 -2.692 -2.086 1.00 87.00 104 LEU A C 1
ATOM 786 O O . LEU A 1 104 ? -6.113 -2.259 -2.403 1.00 87.00 104 LEU A O 1
ATOM 790 N N . ARG A 1 105 ? -7.461 -4.006 -2.006 1.00 88.81 105 ARG A N 1
ATOM 791 C CA . ARG A 1 105 ? -6.466 -5.004 -2.425 1.00 88.81 105 ARG A CA 1
ATOM 792 C C . ARG A 1 105 ? -6.053 -4.828 -3.884 1.00 88.81 105 ARG A C 1
ATOM 794 O O . ARG A 1 105 ? -4.884 -4.993 -4.213 1.00 88.81 105 ARG A O 1
ATOM 801 N N . PHE A 1 106 ? -6.994 -4.458 -4.753 1.00 86.69 106 PHE A N 1
ATOM 802 C CA . PHE A 1 106 ? -6.716 -4.243 -6.169 1.00 86.69 106 PHE A CA 1
ATOM 803 C C . PHE A 1 106 ? -5.993 -2.918 -6.396 1.00 86.69 106 PHE A C 1
ATOM 805 O O . PHE A 1 106 ? -5.072 -2.874 -7.210 1.00 86.69 106 PHE A O 1
ATOM 812 N N . THR A 1 107 ? -6.370 -1.871 -5.656 1.00 85.75 107 THR A N 1
ATOM 813 C CA . THR A 1 107 ? -5.677 -0.574 -5.660 1.00 85.75 107 THR A CA 1
ATOM 814 C C . THR A 1 107 ? -4.231 -0.751 -5.215 1.00 85.75 107 THR A C 1
ATOM 816 O O . THR A 1 107 ? -3.331 -0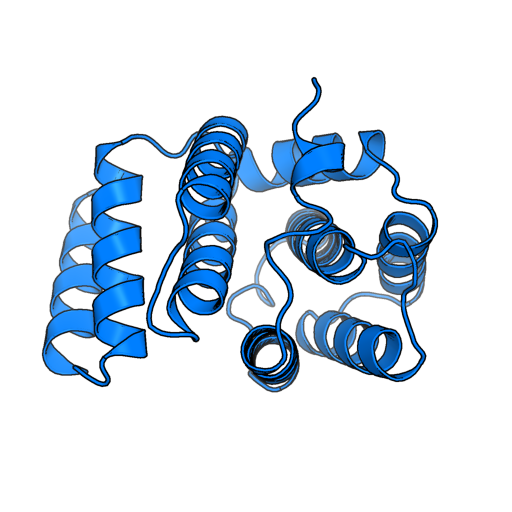.499 -6.005 1.00 85.75 107 THR A O 1
ATOM 819 N N . LEU A 1 108 ? -4.010 -1.342 -4.036 1.00 85.12 108 LEU A N 1
ATOM 820 C CA . LEU A 1 108 ? -2.681 -1.642 -3.506 1.00 85.12 108 LEU A CA 1
ATOM 821 C C . LEU A 1 108 ? -1.841 -2.445 -4.498 1.00 85.12 108 LEU A C 1
ATOM 823 O O . LEU A 1 108 ? -0.712 -2.072 -4.791 1.00 85.12 108 LEU A O 1
ATOM 827 N N . PHE A 1 109 ? -2.386 -3.530 -5.048 1.00 87.31 109 PHE A N 1
ATOM 828 C CA . PHE A 1 109 ? -1.631 -4.348 -5.990 1.00 87.31 109 PHE A CA 1
ATOM 829 C C . PHE A 1 109 ? -1.291 -3.594 -7.284 1.00 87.31 109 PHE A C 1
ATOM 831 O O . PHE A 1 109 ? -0.181 -3.717 -7.798 1.00 87.31 109 PHE A O 1
ATOM 838 N N . THR A 1 110 ? -2.217 -2.778 -7.797 1.00 84.12 110 THR A N 1
ATOM 839 C CA . THR A 1 110 ? -1.971 -1.919 -8.969 1.00 84.12 110 THR A CA 1
ATOM 840 C C . THR A 1 110 ? -0.886 -0.895 -8.679 1.00 84.12 110 THR A C 1
ATOM 842 O O . THR A 1 110 ? 0.003 -0.691 -9.499 1.00 84.12 110 THR A O 1
ATOM 845 N N . ASP A 1 111 ? -0.920 -0.295 -7.499 1.00 80.38 111 ASP A N 1
ATOM 846 C CA . ASP A 1 111 ? 0.061 0.672 -7.037 1.00 80.38 111 ASP A CA 1
ATOM 847 C C . ASP A 1 111 ? 1.458 0.042 -6.939 1.00 80.38 111 ASP A C 1
ATOM 849 O O . ASP A 1 111 ? 2.425 0.596 -7.468 1.00 80.38 111 ASP A O 1
ATOM 853 N N . CYS A 1 112 ? 1.566 -1.178 -6.406 1.00 80.12 112 CYS A N 1
ATOM 854 C CA . CYS A 1 112 ? 2.811 -1.950 -6.420 1.00 80.12 112 CYS A CA 1
ATOM 855 C C . CYS A 1 112 ? 3.300 -2.253 -7.847 1.00 80.12 112 CYS A C 1
ATOM 857 O O . CYS A 1 112 ? 4.497 -2.167 -8.120 1.00 80.12 112 CYS A O 1
ATOM 859 N N . LEU A 1 113 ? 2.395 -2.579 -8.774 1.00 81.06 113 LEU A N 1
ATOM 860 C CA . LEU A 1 113 ? 2.739 -2.822 -10.178 1.00 81.06 113 LEU A CA 1
ATOM 861 C C . LEU A 1 113 ? 3.244 -1.560 -10.882 1.00 81.06 113 LEU A C 1
ATOM 863 O O . LEU A 1 113 ? 4.213 -1.627 -11.635 1.00 81.06 113 LEU A O 1
ATOM 867 N N . LEU A 1 114 ? 2.617 -0.408 -10.637 1.00 76.56 114 LEU A N 1
ATOM 868 C CA . LEU A 1 114 ? 3.059 0.877 -11.182 1.00 76.56 114 LEU A CA 1
ATOM 869 C C . LEU A 1 114 ? 4.466 1.223 -10.691 1.00 76.56 114 LEU A C 1
ATOM 871 O O . LEU A 1 114 ? 5.302 1.660 -11.482 1.00 76.56 114 LEU A O 1
ATOM 875 N N . VAL A 1 115 ? 4.741 0.962 -9.410 1.00 73.06 115 VAL A N 1
ATOM 876 C CA . VAL A 1 115 ? 6.078 1.094 -8.819 1.00 73.06 115 VAL A CA 1
ATOM 877 C C . VAL A 1 115 ? 7.077 0.147 -9.490 1.00 73.06 115 VAL A C 1
ATOM 879 O O . VAL A 1 115 ? 8.175 0.568 -9.859 1.00 73.06 115 VAL A O 1
ATOM 882 N N . ALA A 1 116 ? 6.709 -1.116 -9.700 1.00 74.12 116 ALA A N 1
ATOM 883 C CA . ALA A 1 116 ? 7.580 -2.090 -10.350 1.00 74.12 116 ALA A CA 1
ATOM 884 C C . ALA A 1 116 ? 7.891 -1.704 -11.810 1.00 74.12 116 ALA A C 1
ATOM 886 O O . ALA A 1 116 ? 9.049 -1.754 -12.221 1.00 74.12 116 ALA A O 1
ATOM 887 N N . TYR A 1 117 ? 6.892 -1.239 -12.568 1.00 73.00 117 TYR A N 1
ATOM 888 C CA . TYR A 1 117 ? 7.034 -0.839 -13.974 1.00 73.00 117 TYR A CA 1
ATOM 889 C C . TYR A 1 117 ? 7.699 0.526 -14.197 1.00 73.00 117 TYR A C 1
ATOM 891 O O . TYR A 1 117 ? 7.995 0.867 -15.342 1.00 73.00 117 TYR A O 1
ATOM 899 N N . ALA A 1 118 ? 7.952 1.302 -13.141 1.00 67.25 118 ALA A N 1
ATOM 900 C CA . ALA A 1 118 ? 8.519 2.649 -13.231 1.00 67.25 118 ALA A CA 1
ATOM 901 C C . ALA A 1 118 ? 9.889 2.704 -13.923 1.00 67.25 118 ALA A C 1
ATOM 903 O O . ALA A 1 118 ? 10.186 3.665 -14.628 1.00 67.25 118 ALA A O 1
ATOM 904 N N . ASP A 1 119 ? 10.706 1.667 -13.730 1.00 66.19 119 ASP A N 1
ATOM 905 C CA . ASP A 1 119 ? 12.055 1.560 -14.297 1.00 66.19 119 ASP A CA 1
ATOM 906 C C . ASP A 1 119 ? 12.091 0.760 -15.615 1.00 66.19 119 ASP A C 1
ATOM 908 O O . ASP A 1 119 ? 13.154 0.320 -16.050 1.00 66.19 119 ASP A O 1
ATOM 912 N N . GLU A 1 120 ? 10.934 0.556 -16.260 1.00 62.91 120 GLU A N 1
ATOM 913 C CA . GLU A 1 120 ? 10.737 -0.174 -17.529 1.00 62.91 120 GLU A CA 1
ATOM 914 C C . GLU A 1 120 ? 11.154 -1.663 -17.524 1.00 62.91 120 GLU A C 1
ATOM 916 O O . GLU A 1 120 ? 10.870 -2.386 -18.482 1.00 62.91 120 GLU A O 1
ATOM 921 N N . GLN A 1 121 ? 11.782 -2.156 -16.453 1.00 65.81 121 GLN A N 1
ATOM 922 C CA . GLN A 1 121 ? 12.179 -3.553 -16.278 1.00 65.81 121 GLN A CA 1
ATOM 923 C C . GLN A 1 121 ? 11.760 -4.056 -14.899 1.00 65.81 121 GLN A C 1
ATOM 925 O O . GLN A 1 121 ? 12.239 -3.556 -13.888 1.00 65.81 121 GLN A O 1
ATOM 930 N N . VAL A 1 122 ? 10.904 -5.080 -14.882 1.00 68.62 122 VAL A N 1
ATOM 931 C CA . VAL A 1 122 ? 10.636 -5.878 -13.679 1.00 68.62 122 VAL A CA 1
ATOM 932 C C . VAL A 1 122 ? 11.623 -7.031 -13.671 1.00 68.62 122 VAL A C 1
ATOM 934 O O . VAL A 1 122 ? 11.654 -7.826 -14.618 1.00 68.62 122 VAL A O 1
ATOM 937 N N . VAL A 1 123 ? 12.461 -7.104 -12.642 1.00 73.06 123 VAL A N 1
ATOM 938 C CA . VAL A 1 123 ? 13.417 -8.212 -12.500 1.00 73.06 123 VAL A CA 1
ATOM 939 C C . VAL A 1 123 ? 12.732 -9.443 -11.882 1.00 73.06 123 VAL A C 1
ATOM 941 O O . VAL A 1 123 ? 11.692 -9.301 -11.237 1.00 73.06 123 VAL A O 1
ATOM 944 N N . PRO A 1 124 ? 13.258 -10.670 -12.075 1.00 71.44 124 PRO A N 1
ATOM 945 C CA . PRO A 1 124 ? 12.608 -11.897 -11.597 1.00 71.44 124 PRO A CA 1
ATOM 946 C C . PRO A 1 124 ? 12.257 -11.899 -10.104 1.00 71.44 124 PRO A C 1
ATOM 948 O O . PRO A 1 124 ? 11.238 -12.466 -9.714 1.00 71.44 124 PRO A O 1
ATOM 951 N N . GLU A 1 125 ? 13.078 -11.255 -9.278 1.00 67.81 125 GLU A N 1
ATOM 952 C CA . GLU A 1 125 ? 12.863 -11.112 -7.839 1.00 67.81 125 GLU A CA 1
ATOM 953 C C . GLU A 1 125 ? 11.592 -10.305 -7.528 1.00 67.81 125 GLU A C 1
ATOM 955 O O . GLU A 1 125 ? 10.817 -10.669 -6.648 1.00 67.81 125 GLU A O 1
ATOM 960 N N . GLU A 1 126 ? 11.329 -9.251 -8.294 1.00 71.25 126 GLU A N 1
ATOM 961 C CA . GLU A 1 126 ? 10.153 -8.391 -8.131 1.00 71.25 126 GLU A CA 1
ATOM 962 C C . GLU A 1 126 ? 8.885 -9.086 -8.620 1.00 71.25 126 GLU A C 1
ATOM 964 O O . GLU A 1 126 ? 7.819 -8.939 -8.027 1.00 71.25 126 GLU A O 1
ATOM 969 N N . GLU A 1 127 ? 9.003 -9.893 -9.675 1.00 78.81 127 GLU A N 1
ATOM 970 C CA . GLU A 1 127 ? 7.894 -10.700 -10.179 1.00 78.81 127 GLU A CA 1
ATOM 971 C C . GLU A 1 127 ? 7.474 -11.772 -9.162 1.00 78.81 127 GLU A C 1
ATOM 973 O O . GLU A 1 127 ? 6.279 -11.970 -8.931 1.00 78.81 127 GLU A O 1
ATOM 978 N N . ALA A 1 128 ? 8.442 -12.430 -8.511 1.00 78.12 128 ALA A N 1
ATOM 979 C CA . ALA A 1 128 ? 8.166 -13.379 -7.434 1.00 78.12 128 ALA A CA 1
ATOM 980 C C . ALA A 1 128 ? 7.429 -12.696 -6.272 1.00 78.12 128 ALA A C 1
ATOM 982 O O . ALA A 1 128 ? 6.412 -13.197 -5.796 1.00 78.12 128 ALA A O 1
ATOM 983 N N . GLN A 1 129 ? 7.880 -11.505 -5.890 1.00 74.62 129 GLN A N 1
ATOM 984 C CA . GLN A 1 129 ? 7.296 -10.716 -4.807 1.00 74.62 129 GLN A CA 1
ATOM 985 C C . GLN A 1 129 ? 5.878 -10.229 -5.111 1.00 74.62 129 GLN A C 1
ATOM 987 O O . GLN A 1 129 ? 4.993 -10.316 -4.261 1.00 74.62 129 GLN A O 1
ATOM 992 N N . LEU A 1 130 ? 5.633 -9.751 -6.331 1.00 82.88 130 LEU A N 1
ATOM 993 C CA . LEU A 1 130 ? 4.292 -9.379 -6.778 1.00 82.88 130 LEU A CA 1
ATOM 994 C C . LEU A 1 130 ? 3.362 -10.597 -6.789 1.00 82.88 130 LEU A C 1
ATOM 996 O O . LEU A 1 130 ? 2.212 -10.490 -6.370 1.00 82.88 130 LEU A O 1
ATOM 1000 N N . SER A 1 131 ? 3.848 -11.767 -7.213 1.00 85.12 131 SER A N 1
ATOM 1001 C CA . SER A 1 131 ? 3.055 -12.999 -7.152 1.00 85.12 131 SER A CA 1
ATOM 1002 C C . SER A 1 131 ? 2.681 -13.363 -5.713 1.00 85.12 131 SER A C 1
ATOM 1004 O O . SER A 1 131 ? 1.520 -13.657 -5.442 1.00 85.12 131 SER A O 1
ATOM 1006 N N . GLU A 1 132 ? 3.630 -13.296 -4.778 1.00 82.88 132 GLU A N 1
ATOM 1007 C CA . GLU A 1 132 ? 3.377 -13.588 -3.363 1.00 82.88 132 GLU A CA 1
ATOM 1008 C C . GLU A 1 132 ? 2.411 -12.584 -2.723 1.00 82.88 132 GLU A C 1
ATOM 1010 O O . GLU A 1 132 ? 1.525 -12.981 -1.963 1.00 82.88 132 GLU A O 1
ATOM 1015 N N . LEU A 1 133 ? 2.539 -11.292 -3.045 1.00 84.38 133 LEU A N 1
ATOM 1016 C CA . LEU A 1 133 ? 1.613 -10.260 -2.578 1.00 84.38 133 LEU A CA 1
ATOM 1017 C C . LEU A 1 133 ? 0.197 -10.498 -3.114 1.00 84.38 133 LEU A C 1
ATOM 1019 O O . LEU A 1 133 ? -0.768 -10.378 -2.361 1.00 84.38 133 LEU A O 1
ATOM 1023 N N . ALA A 1 134 ? 0.063 -10.859 -4.391 1.00 88.81 134 ALA A N 1
ATOM 1024 C CA . ALA A 1 134 ? -1.229 -11.182 -4.982 1.00 88.81 134 ALA A CA 1
ATOM 1025 C C . ALA A 1 134 ? -1.888 -12.388 -4.296 1.00 88.81 134 ALA A C 1
ATOM 1027 O O . ALA A 1 134 ? -3.074 -12.327 -3.969 1.00 88.81 134 ALA A O 1
ATOM 1028 N N . ASP A 1 135 ? -1.115 -13.435 -3.998 1.00 89.06 135 ASP A N 1
ATOM 1029 C CA . ASP A 1 135 ? -1.594 -14.593 -3.238 1.00 89.06 135 ASP A CA 1
ATOM 1030 C C . ASP A 1 135 ? -2.022 -14.190 -1.816 1.00 89.06 135 ASP A C 1
ATOM 1032 O O . ASP A 1 135 ? -3.083 -14.591 -1.329 1.00 89.06 135 ASP A O 1
ATOM 1036 N N . ALA A 1 136 ? -1.239 -13.338 -1.147 1.00 88.19 136 ALA A N 1
ATOM 1037 C CA . ALA A 1 136 ? -1.577 -12.794 0.167 1.00 88.19 136 ALA A CA 1
ATOM 1038 C C . ALA A 1 136 ? -2.871 -11.962 0.145 1.00 88.19 136 ALA A C 1
ATOM 1040 O O . ALA A 1 136 ? -3.657 -12.018 1.096 1.00 88.19 136 ALA A O 1
ATOM 1041 N N . LEU A 1 137 ? -3.122 -11.230 -0.935 1.00 89.06 137 LEU A N 1
ATOM 1042 C CA . LEU A 1 137 ? -4.306 -10.398 -1.121 1.00 89.06 137 LEU A CA 1
ATOM 1043 C C . LEU A 1 137 ? -5.523 -11.161 -1.672 1.00 89.06 137 LEU A C 1
ATOM 1045 O O . LEU A 1 137 ? -6.582 -10.552 -1.810 1.00 89.06 137 LEU A O 1
ATOM 1049 N N . ASP A 1 138 ? -5.409 -12.472 -1.924 1.00 91.88 138 ASP A N 1
ATOM 1050 C CA . ASP A 1 138 ? -6.457 -13.297 -2.551 1.00 91.88 138 ASP A CA 1
ATOM 1051 C C . ASP A 1 138 ? -6.872 -12.761 -3.936 1.00 91.88 138 ASP A C 1
ATOM 1053 O O . ASP A 1 138 ? -8.053 -12.665 -4.275 1.00 91.88 138 ASP A O 1
ATOM 1057 N N . ILE A 1 139 ? -5.871 -12.360 -4.728 1.00 90.31 139 ILE A N 1
ATOM 1058 C CA . ILE A 1 139 ? -6.026 -11.896 -6.108 1.00 90.31 139 ILE A CA 1
ATOM 1059 C C . ILE A 1 139 ? -5.678 -13.053 -7.042 1.00 90.31 139 ILE A C 1
ATOM 1061 O O . ILE A 1 139 ? -4.520 -13.467 -7.151 1.00 90.31 139 ILE A O 1
ATOM 1065 N N . ASP A 1 140 ? -6.680 -13.564 -7.752 1.00 90.69 140 ASP A N 1
ATOM 1066 C CA . ASP A 1 140 ? -6.497 -14.706 -8.643 1.00 90.69 140 ASP A CA 1
ATOM 1067 C C . ASP A 1 140 ? -5.668 -14.354 -9.892 1.00 90.69 140 ASP A C 1
ATOM 1069 O O . ASP A 1 140 ? -5.526 -13.194 -10.281 1.00 90.69 140 ASP A O 1
ATOM 1073 N N . HIS A 1 141 ? -5.148 -15.372 -10.580 1.00 87.56 141 HIS A N 1
ATOM 1074 C CA . HIS A 1 141 ? -4.301 -15.188 -11.763 1.00 87.56 141 HIS A CA 1
ATOM 1075 C C . HIS A 1 141 ? -4.939 -14.308 -12.856 1.00 87.56 141 HIS A C 1
ATOM 1077 O O . HIS A 1 141 ? -4.250 -13.525 -13.510 1.00 87.56 141 HIS A O 1
ATOM 1083 N N . ARG A 1 142 ? -6.252 -14.425 -13.087 1.00 87.38 142 ARG A N 1
ATOM 1084 C CA . ARG A 1 142 ? -6.949 -13.644 -14.120 1.00 87.38 142 ARG A CA 1
ATOM 1085 C C . ARG A 1 142 ? -7.027 -12.173 -13.718 1.00 87.38 142 ARG A C 1
ATOM 1087 O O . ARG A 1 142 ? -6.829 -11.301 -14.564 1.00 87.38 142 ARG A O 1
ATOM 1094 N N . GLN A 1 143 ? -7.302 -11.900 -12.446 1.00 87.62 143 GLN A N 1
ATOM 1095 C CA . GLN A 1 143 ? -7.281 -10.551 -11.887 1.00 87.62 143 GLN A CA 1
ATOM 1096 C C . GLN A 1 143 ? -5.869 -9.967 -11.949 1.00 87.62 143 GLN A C 1
ATOM 1098 O O . GLN A 1 143 ? -5.697 -8.849 -12.432 1.00 87.62 143 GLN A O 1
ATOM 1103 N N . GLN A 1 144 ? -4.848 -10.739 -11.569 1.00 88.75 144 GLN A N 1
ATOM 1104 C CA . GLN A 1 144 ? -3.459 -10.297 -11.657 1.00 88.75 144 GLN A CA 1
ATOM 1105 C C . GLN A 1 144 ? -3.062 -9.918 -13.092 1.00 88.75 144 GLN A C 1
ATOM 1107 O O . GLN A 1 144 ? -2.446 -8.878 -13.304 1.00 88.75 144 GLN A O 1
ATOM 1112 N N . GLU A 1 145 ? -3.418 -10.730 -14.092 1.00 88.06 145 GLU A N 1
ATOM 1113 C CA . GLU A 1 145 ? -3.127 -10.442 -15.504 1.00 88.06 145 GLU A CA 1
ATOM 1114 C C . GLU A 1 145 ? -3.790 -9.136 -15.973 1.00 88.06 145 GLU A C 1
ATOM 1116 O O . GLU A 1 145 ? -3.172 -8.336 -16.679 1.00 88.06 145 GLU A O 1
ATOM 1121 N N . ALA A 1 146 ? -5.033 -8.889 -15.556 1.00 85.88 146 ALA A N 1
ATOM 1122 C CA . ALA A 1 146 ? -5.742 -7.659 -15.884 1.00 85.88 146 ALA A CA 1
ATOM 1123 C C . ALA A 1 146 ? -5.102 -6.424 -15.226 1.00 85.88 146 ALA A C 1
ATOM 1125 O O . ALA A 1 146 ? -4.913 -5.409 -15.896 1.00 85.88 146 ALA A O 1
ATOM 1126 N N . LEU A 1 147 ? -4.707 -6.516 -13.954 1.00 86.44 147 LEU A N 1
ATOM 1127 C CA . LEU A 1 147 ? -4.051 -5.419 -13.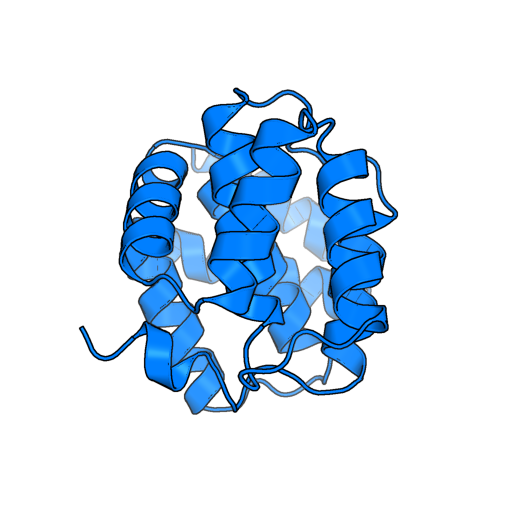231 1.00 86.44 147 LEU A CA 1
ATOM 1128 C C . LEU A 1 147 ? -2.646 -5.140 -13.785 1.00 86.44 147 LEU A C 1
ATOM 1130 O O . LEU A 1 147 ? -2.286 -3.980 -13.976 1.00 86.44 147 LEU A O 1
ATOM 1134 N N . ARG A 1 148 ? -1.887 -6.180 -14.159 1.00 87.00 148 ARG A N 1
ATOM 1135 C CA . ARG A 1 148 ? -0.596 -6.036 -14.860 1.00 87.00 148 ARG A CA 1
ATOM 1136 C C . ARG A 1 148 ? -0.756 -5.286 -16.183 1.00 87.00 148 ARG A C 1
ATOM 1138 O O . ARG A 1 148 ? -0.001 -4.357 -16.457 1.00 87.00 148 ARG A O 1
ATOM 1145 N N . ARG A 1 149 ? -1.767 -5.634 -16.988 1.00 83.06 149 ARG A N 1
ATOM 1146 C CA . ARG A 1 149 ? -2.077 -4.908 -18.236 1.00 83.06 149 ARG A CA 1
ATOM 1147 C C . ARG A 1 149 ? -2.441 -3.451 -17.978 1.00 83.06 149 ARG A C 1
ATOM 1149 O O . ARG A 1 149 ? -1.962 -2.582 -18.701 1.00 83.06 149 ARG A O 1
ATOM 1156 N N . LEU A 1 150 ? -3.253 -3.190 -16.951 1.00 81.38 150 LEU A N 1
ATOM 1157 C CA . LEU A 1 150 ? -3.627 -1.834 -16.559 1.00 81.38 150 LEU A CA 1
ATOM 1158 C C . LEU A 1 150 ? -2.386 -1.008 -16.218 1.00 81.38 150 LEU A C 1
ATOM 1160 O O . LEU A 1 150 ? -2.175 0.055 -16.796 1.00 81.38 150 LEU A O 1
ATOM 1164 N N . ALA A 1 151 ? -1.550 -1.519 -15.317 1.00 81.75 151 ALA A N 1
ATOM 1165 C CA . ALA A 1 151 ? -0.357 -0.823 -14.864 1.00 81.75 151 ALA A CA 1
ATOM 1166 C C . ALA A 1 151 ? 0.641 -0.597 -16.014 1.00 81.75 151 ALA A C 1
ATOM 1168 O O . ALA A 1 151 ? 1.153 0.509 -16.167 1.00 81.75 151 ALA A O 1
ATOM 1169 N N . ALA A 1 152 ? 0.845 -1.584 -16.892 1.00 79.81 152 ALA A N 1
ATOM 1170 C CA . ALA A 1 152 ? 1.693 -1.428 -18.075 1.00 79.81 152 ALA A CA 1
ATOM 1171 C C . ALA A 1 152 ? 1.166 -0.353 -19.049 1.00 79.81 152 ALA A C 1
ATOM 1173 O O . ALA A 1 152 ? 1.951 0.420 -19.602 1.00 79.81 152 ALA A O 1
ATOM 1174 N N . ALA A 1 153 ? -0.154 -0.268 -19.251 1.00 76.50 153 ALA A N 1
ATOM 1175 C CA . ALA A 1 153 ? -0.775 0.758 -20.089 1.00 76.50 153 ALA A CA 1
ATOM 1176 C C . ALA A 1 153 ? -0.613 2.171 -19.501 1.00 76.50 153 ALA A C 1
ATOM 1178 O O . ALA A 1 153 ? -0.297 3.111 -20.238 1.00 76.50 153 ALA A O 1
ATOM 1179 N N . VAL A 1 154 ? -0.784 2.310 -18.179 1.00 74.06 154 VAL A N 1
ATOM 1180 C CA . VAL A 1 154 ? -0.577 3.572 -17.450 1.00 74.06 154 VAL A CA 1
ATOM 1181 C C . VAL A 1 154 ? 0.884 4.014 -17.554 1.00 74.06 154 VAL A C 1
ATOM 1183 O O . VAL A 1 154 ? 1.140 5.136 -17.991 1.00 74.06 154 VAL A O 1
ATOM 1186 N N . SER A 1 155 ? 1.838 3.135 -17.235 1.00 68.38 155 SER A N 1
ATOM 1187 C CA . SER A 1 155 ? 3.273 3.454 -17.280 1.00 68.38 155 SER A CA 1
ATOM 1188 C C . SER A 1 155 ? 3.771 3.735 -18.701 1.00 68.38 155 SER A C 1
ATOM 1190 O O . SER A 1 155 ? 4.625 4.593 -18.901 1.00 68.38 155 SER A O 1
ATOM 1192 N N . GLY A 1 156 ? 3.194 3.079 -19.713 1.00 69.50 156 GLY A N 1
ATOM 1193 C CA . GLY A 1 156 ? 3.488 3.338 -21.124 1.00 69.50 156 GLY A CA 1
ATOM 1194 C C . GLY A 1 156 ? 2.841 4.605 -21.704 1.00 69.50 156 GLY A C 1
ATOM 1195 O O . GLY A 1 156 ? 3.007 4.868 -22.895 1.00 69.50 156 GLY A O 1
ATOM 1196 N N . GLY A 1 157 ? 2.071 5.368 -20.914 1.00 61.69 157 GLY A N 1
ATOM 1197 C CA . GLY A 1 157 ? 1.390 6.591 -21.357 1.00 61.69 157 GLY A CA 1
ATOM 1198 C C . GLY A 1 157 ? 0.242 6.360 -22.351 1.00 61.69 157 GLY A C 1
ATOM 1199 O O . GLY A 1 157 ? -0.161 7.286 -23.057 1.00 61.69 157 GLY A O 1
ATOM 1200 N N . LYS A 1 158 ? -0.295 5.137 -22.437 1.00 58.12 158 LYS A N 1
ATOM 1201 C CA . LYS A 1 158 ? -1.335 4.747 -23.402 1.00 58.12 158 LYS A CA 1
ATOM 1202 C C . LYS A 1 158 ? -2.732 4.884 -22.796 1.00 58.12 158 LYS A C 1
ATOM 1204 O O . LYS A 1 158 ? -3.368 3.894 -22.440 1.00 58.12 158 LYS A O 1
ATOM 1209 N N . GLN A 1 159 ? -3.221 6.119 -22.694 1.00 51.59 159 GLN A N 1
ATOM 1210 C CA . GLN A 1 159 ? -4.507 6.437 -22.047 1.00 51.59 159 GLN A CA 1
ATOM 1211 C C . GLN A 1 159 ? -5.712 5.653 -22.608 1.00 51.59 159 GLN A C 1
ATOM 1213 O O . GLN A 1 159 ? -6.590 5.269 -21.839 1.00 51.59 159 GLN A O 1
ATOM 1218 N N . ASP A 1 160 ? -5.725 5.335 -23.906 1.00 51.56 160 ASP A N 1
ATOM 1219 C CA . ASP A 1 160 ? -6.806 4.563 -24.543 1.00 51.56 160 ASP A C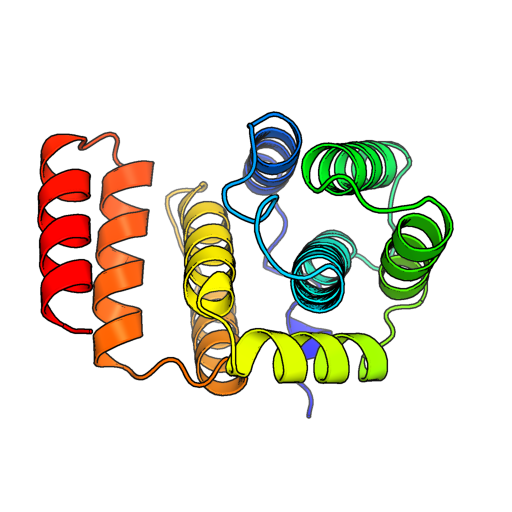A 1
ATOM 1220 C C . ASP A 1 160 ? -6.871 3.095 -24.070 1.00 51.56 160 ASP A C 1
ATOM 1222 O O . ASP A 1 160 ? -7.941 2.487 -24.034 1.00 51.56 160 ASP A O 1
ATOM 1226 N N . GLU A 1 161 ? -5.730 2.514 -23.691 1.00 58.97 161 GLU A N 1
ATOM 1227 C CA . GLU A 1 161 ? -5.618 1.123 -23.232 1.00 58.97 161 GLU A CA 1
ATOM 1228 C C . GLU A 1 161 ? -5.989 1.009 -21.739 1.00 58.97 161 GLU A C 1
ATOM 1230 O O . GLU A 1 161 ? -6.591 0.023 -21.314 1.00 58.97 161 GLU A O 1
ATOM 1235 N N . VAL A 1 162 ? -5.745 2.070 -20.959 1.00 54.66 162 VAL A N 1
ATOM 1236 C CA . VAL A 1 162 ? -6.150 2.184 -19.545 1.00 54.66 162 VAL A CA 1
ATOM 1237 C C . VAL A 1 162 ? -7.673 2.121 -19.387 1.00 54.66 162 VAL A C 1
ATOM 1239 O O . VAL A 1 162 ? -8.171 1.390 -18.527 1.00 54.66 162 VAL A O 1
ATOM 1242 N N . GLU A 1 163 ? -8.423 2.846 -20.223 1.00 57.31 163 GLU A N 1
ATOM 1243 C CA . GLU A 1 163 ? -9.891 2.874 -20.141 1.00 57.31 163 GLU A CA 1
ATOM 1244 C C . GLU A 1 163 ? -10.511 1.519 -20.528 1.00 57.31 163 GLU A C 1
ATOM 1246 O O . GLU A 1 163 ? -11.394 1.015 -19.835 1.00 57.31 163 GLU A O 1
ATOM 1251 N N . GLN A 1 164 ? -9.977 0.851 -21.559 1.00 59.69 164 GLN A N 1
ATOM 1252 C CA . GLN A 1 164 ? -10.440 -0.484 -21.969 1.00 59.69 164 GLN A CA 1
ATOM 1253 C C . GLN A 1 164 ? -10.222 -1.550 -20.887 1.00 59.69 164 GLN A C 1
A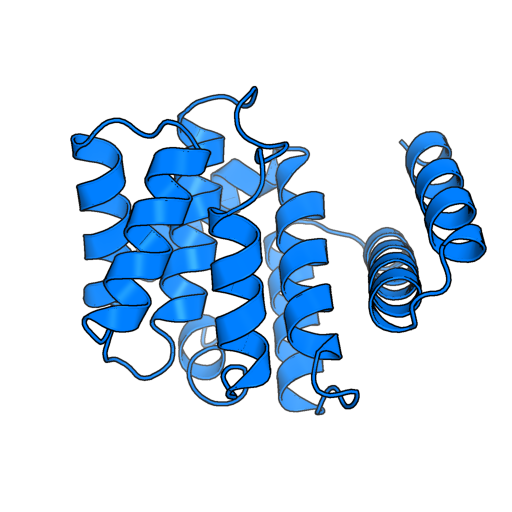TOM 1255 O O . GLN A 1 164 ? -11.070 -2.428 -20.683 1.00 59.69 164 GLN A O 1
ATOM 1260 N N . VAL A 1 165 ? -9.092 -1.490 -20.176 1.00 59.97 165 VAL A N 1
ATOM 1261 C CA . VAL A 1 165 ? -8.805 -2.436 -19.092 1.00 59.97 165 VAL A CA 1
ATOM 1262 C C . VAL A 1 165 ? -9.692 -2.164 -17.874 1.00 59.97 165 VAL A C 1
ATOM 1264 O O . VAL A 1 165 ? -10.231 -3.115 -17.301 1.00 59.97 165 VAL A O 1
ATOM 1267 N N . ARG A 1 166 ? -9.927 -0.892 -17.514 1.00 60.44 166 ARG A N 1
ATOM 1268 C CA . ARG A 1 166 ? -10.866 -0.521 -16.437 1.00 60.44 166 ARG A CA 1
ATOM 1269 C C . ARG A 1 166 ? -12.279 -1.032 -16.697 1.00 60.44 166 ARG A C 1
ATOM 1271 O O . ARG A 1 166 ? -12.896 -1.600 -15.795 1.00 60.44 166 ARG A O 1
ATOM 1278 N N . ASP A 1 167 ? -12.774 -0.893 -17.921 1.00 61.44 167 ASP A N 1
ATOM 1279 C CA . ASP A 1 167 ? -14.101 -1.392 -18.289 1.00 61.44 167 ASP A CA 1
ATOM 1280 C C . ASP A 1 167 ? -14.186 -2.921 -18.244 1.00 61.44 167 ASP A C 1
ATOM 1282 O O . ASP A 1 167 ? -15.188 -3.477 -17.790 1.00 61.44 167 ASP A O 1
ATOM 1286 N N . THR A 1 168 ? -13.113 -3.614 -18.628 1.00 65.12 168 THR A N 1
ATOM 1287 C CA . THR A 1 168 ? -13.034 -5.079 -18.532 1.00 65.12 168 THR A CA 1
ATOM 1288 C C . THR A 1 168 ? -13.070 -5.553 -17.075 1.00 65.12 168 THR A C 1
ATOM 1290 O O . THR A 1 168 ? -13.753 -6.527 -16.758 1.00 65.12 168 THR A O 1
ATOM 1293 N N . LEU A 1 169 ? -12.374 -4.853 -16.174 1.00 56.47 169 LEU A N 1
ATOM 1294 C CA . LEU A 1 169 ? -12.364 -5.153 -14.739 1.00 56.47 169 LEU A CA 1
ATOM 1295 C C . LEU A 1 169 ? -13.731 -4.899 -14.088 1.00 56.47 169 LEU A C 1
ATOM 1297 O O . LEU A 1 169 ? -14.188 -5.723 -13.298 1.00 56.47 169 LEU A O 1
ATOM 1301 N N . ARG A 1 170 ? -14.431 -3.821 -14.471 1.00 62.03 170 ARG A N 1
ATOM 1302 C CA . ARG A 1 170 ? -15.800 -3.538 -13.998 1.00 62.03 170 ARG A CA 1
ATOM 1303 C C . ARG A 1 170 ? -16.808 -4.610 -14.412 1.00 62.03 170 ARG A C 1
ATOM 1305 O O . ARG A 1 170 ? -17.745 -4.867 -13.667 1.00 62.03 170 ARG A O 1
ATOM 1312 N N . GLN A 1 171 ? -16.628 -5.226 -15.580 1.00 50.81 171 GLN A N 1
ATOM 1313 C CA . GLN A 1 171 ? -17.510 -6.285 -16.087 1.00 50.81 171 GLN A CA 1
ATOM 1314 C C . GLN A 1 171 ? -17.213 -7.674 -15.497 1.00 50.81 171 GLN A C 1
ATOM 1316 O O . GLN A 1 171 ? -18.018 -8.587 -15.669 1.00 50.81 171 GLN A O 1
ATOM 1321 N N . ALA A 1 172 ? -16.060 -7.854 -14.845 1.00 48.09 172 ALA A N 1
ATOM 1322 C CA . ALA A 1 172 ? -15.633 -9.124 -14.254 1.00 48.09 172 ALA A CA 1
ATOM 1323 C C . ALA A 1 172 ? -15.979 -9.266 -12.757 1.00 48.09 172 ALA A C 1
ATOM 1325 O O . ALA A 1 172 ? -15.681 -10.311 -12.176 1.00 48.09 172 ALA A O 1
ATOM 1326 N N . ARG A 1 173 ? -16.572 -8.226 -12.159 1.00 45.12 173 ARG A N 1
ATOM 1327 C CA . ARG A 1 173 ? -17.062 -8.184 -10.777 1.00 45.12 173 ARG A CA 1
ATOM 1328 C C . ARG A 1 173 ? -18.452 -8.809 -10.661 1.00 45.12 173 ARG A C 1
ATOM 1330 O O . ARG A 1 173 ? -18.699 -9.463 -9.626 1.00 45.12 173 ARG A O 1
#